Protein AF-A0A396STH3-F1 (afdb_monomer_lite)

Foldseek 3Di:
DDDPLVVLVVLLVVLLVLLVCCVVPPPPCPLVCLLLLQFAADPPDPSSNVNSVSNLVNLLCLQLQLLVVVVVCVVVCVVVVDDPVVVCVVSVVSNVSSVVSSCSSLVSSADPVCNVVSVVSVVVSSVVSCCLNPPDPPVDDPVRSSVVSSVVSNVRNHVVVVD

pLDDT: mean 83.95, std 8.81, range [45.16, 94.88]

Radius of gyration: 16.9 Å; chains: 1; bounding box: 40×29×50 Å

Organism: NCBI:txid1505723

Sequence (163 aa):
MMNKKYIFLLYTAICCILIFLARQSWSELPTEKLWQLSFGWISTPLKFALLCINVMIFDYVSIILPRNEVDSLKNEIEIRKPKILTLFKILFPLRWPYLAGYLIVHTFAITNSNLGLSLTTLALMILIWTCLTTIPFYHWSLIMQSLGIFLSLLILRIIFLCL

Secondary structure (DSSP, 8-state):
---HHHHHHHHHHHHHHHHHHHHHH-TTS-TTHHHHHHTS---SSHHHHHHHHHHHHHHHHHHHHHHHHHHTTHHHHHHH---HHHHHHHHHHHHHHHHHHHHHHHHTT--GGGHHHHHHHHHHHHHHHHHHHHS--TTS-HHHHHHHHHHHHHHHHHHHH--

Structure (mmCIF, N/CA/C/O backbone):
data_AF-A0A396STH3-F1
#
_entry.id   AF-A0A396STH3-F1
#
loop_
_atom_site.group_PDB
_atom_site.id
_atom_site.type_symbol
_atom_site.label_atom_id
_atom_site.label_alt_id
_atom_site.label_comp_id
_atom_site.label_asym_id
_atom_site.label_entity_id
_atom_site.label_seq_id
_atom_site.pdbx_PDB_ins_code
_atom_site.Cartn_x
_atom_site.Cartn_y
_atom_site.Cartn_z
_atom_site.occupancy
_atom_site.B_iso_or_equiv
_atom_site.auth_seq_id
_atom_site.auth_comp_id
_atom_site.auth_asym_id
_atom_site.auth_atom_id
_atom_site.pdbx_PDB_model_num
ATOM 1 N N . MET A 1 1 ? -22.143 12.880 0.379 1.00 45.16 1 MET A N 1
ATOM 2 C CA . MET A 1 1 ? -20.827 12.598 0.995 1.00 45.16 1 MET A CA 1
ATOM 3 C C . MET A 1 1 ? -20.265 11.356 0.317 1.00 45.16 1 MET A C 1
ATOM 5 O O . MET A 1 1 ? -20.879 10.302 0.420 1.00 45.16 1 MET A O 1
ATOM 9 N N . MET A 1 2 ? -19.215 11.487 -0.496 1.00 53.91 2 MET A N 1
ATOM 10 C CA . MET A 1 2 ? -18.709 10.367 -1.301 1.00 53.91 2 MET A CA 1
ATOM 11 C C . MET A 1 2 ? -18.060 9.321 -0.379 1.00 53.91 2 MET A C 1
ATOM 13 O O . MET A 1 2 ? -17.297 9.679 0.517 1.00 53.91 2 MET A O 1
ATOM 17 N N . ASN A 1 3 ? -18.409 8.043 -0.541 1.00 84.19 3 ASN A N 1
ATOM 18 C CA . ASN A 1 3 ? -17.922 6.967 0.325 1.00 84.19 3 ASN A CA 1
ATOM 19 C C . ASN A 1 3 ? -16.389 6.849 0.192 1.00 84.19 3 ASN A C 1
ATOM 21 O O . ASN A 1 3 ? -15.890 6.701 -0.923 1.00 84.19 3 ASN A O 1
ATOM 25 N N . LYS A 1 4 ? -15.637 6.903 1.305 1.00 84.94 4 LYS A N 1
ATOM 26 C CA . LYS A 1 4 ? -14.157 6.818 1.320 1.00 84.94 4 LYS A CA 1
ATOM 27 C C . LYS A 1 4 ? -13.640 5.603 0.542 1.00 84.94 4 LYS A C 1
ATOM 29 O O . LYS A 1 4 ? -12.652 5.707 -0.179 1.00 84.94 4 LYS A O 1
ATOM 34 N N . LYS A 1 5 ? -14.375 4.489 0.605 1.00 88.44 5 LYS A N 1
ATOM 35 C CA . LYS A 1 5 ? -14.081 3.253 -0.134 1.00 88.44 5 LYS A CA 1
ATOM 36 C C . LYS A 1 5 ? -14.169 3.445 -1.649 1.00 88.44 5 LYS A C 1
ATOM 38 O O . LYS A 1 5 ? -13.332 2.929 -2.376 1.00 88.44 5 LYS A O 1
ATOM 43 N N . TYR A 1 6 ? -15.139 4.226 -2.126 1.00 88.31 6 TYR A N 1
ATOM 44 C CA . TYR A 1 6 ? -15.280 4.544 -3.550 1.00 88.31 6 TYR A CA 1
ATOM 45 C C . TYR A 1 6 ? -14.131 5.429 -4.046 1.00 88.31 6 TYR A C 1
ATOM 47 O O . TYR A 1 6 ? -13.565 5.165 -5.101 1.00 88.31 6 TYR A O 1
ATOM 55 N N . ILE A 1 7 ? -13.733 6.434 -3.256 1.00 90.44 7 ILE A N 1
ATOM 56 C CA . ILE A 1 7 ? -12.565 7.277 -3.566 1.00 90.44 7 ILE A CA 1
ATOM 57 C C . ILE A 1 7 ? -11.296 6.424 -3.641 1.00 90.44 7 ILE A C 1
ATOM 59 O O . ILE A 1 7 ? -10.511 6.563 -4.576 1.00 90.44 7 ILE A O 1
ATOM 63 N N . PHE A 1 8 ? -11.108 5.511 -2.686 1.00 93.62 8 PHE A N 1
ATOM 64 C CA . PHE A 1 8 ? -9.962 4.608 -2.689 1.00 93.62 8 PHE A CA 1
ATOM 65 C C . PHE A 1 8 ? -9.969 3.652 -3.891 1.00 93.62 8 PHE A C 1
ATOM 67 O O . PHE A 1 8 ? -8.924 3.431 -4.497 1.00 93.62 8 PHE A O 1
ATOM 74 N N . LEU A 1 9 ? -11.132 3.125 -4.286 1.00 91.62 9 LEU A N 1
ATOM 75 C CA . LEU A 1 9 ? -11.262 2.302 -5.494 1.00 91.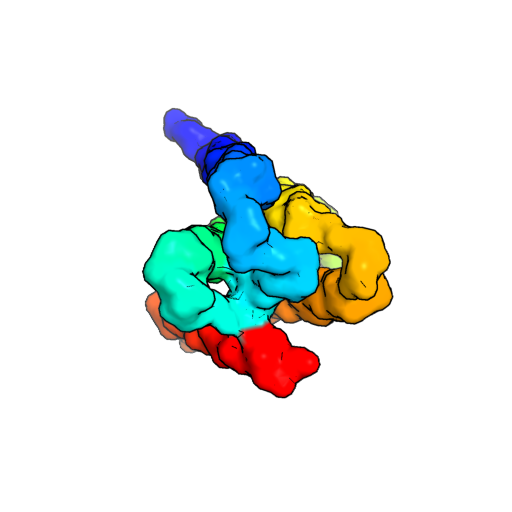62 9 LEU A CA 1
ATOM 76 C C . LEU A 1 9 ? -10.942 3.092 -6.765 1.00 91.62 9 LEU A C 1
ATOM 78 O O . LEU A 1 9 ? -10.249 2.579 -7.640 1.00 91.62 9 LEU A O 1
ATOM 82 N N . LEU A 1 10 ? -11.378 4.351 -6.851 1.00 93.25 10 LEU A N 1
ATOM 83 C CA . LEU A 1 10 ? -11.001 5.233 -7.953 1.00 93.25 10 LEU A CA 1
ATOM 84 C C . LEU A 1 10 ? -9.481 5.446 -7.983 1.00 93.25 10 LEU A C 1
ATOM 86 O O . LEU A 1 10 ? -8.869 5.340 -9.042 1.00 93.25 10 LEU A O 1
ATOM 90 N N . TYR A 1 11 ? -8.855 5.678 -6.825 1.00 93.88 11 TYR A N 1
ATOM 91 C CA . TYR A 1 11 ? -7.402 5.828 -6.743 1.00 93.88 11 TYR A CA 1
ATOM 92 C C . TYR A 1 11 ? -6.655 4.532 -7.102 1.00 93.88 11 TYR A C 1
ATOM 94 O O . TYR A 1 11 ? -5.645 4.580 -7.801 1.00 93.88 11 TYR A O 1
ATOM 102 N N . THR A 1 12 ? -7.196 3.376 -6.708 1.00 94.06 12 THR A N 1
ATOM 103 C CA . THR A 1 12 ? -6.711 2.045 -7.111 1.00 94.06 12 THR A CA 1
ATOM 104 C C . THR A 1 12 ? -6.732 1.916 -8.634 1.00 94.06 12 THR A C 1
ATOM 106 O O . THR A 1 12 ? -5.713 1.589 -9.235 1.00 94.06 12 THR A O 1
ATOM 109 N N . ALA A 1 13 ? -7.860 2.247 -9.273 1.00 93.56 13 ALA A N 1
ATOM 110 C CA . ALA A 1 13 ? -7.995 2.197 -10.726 1.00 93.56 13 ALA A CA 1
ATOM 111 C C . ALA A 1 13 ? -6.998 3.132 -11.430 1.00 93.56 13 ALA A C 1
ATOM 113 O O . ALA A 1 13 ? -6.338 2.715 -12.379 1.00 93.56 13 ALA A O 1
ATOM 114 N N . ILE A 1 14 ? -6.832 4.364 -10.933 1.00 93.38 14 ILE A N 1
ATOM 115 C CA . ILE A 1 14 ? -5.845 5.320 -11.458 1.00 93.38 14 ILE A CA 1
ATOM 116 C C . ILE A 1 14 ? -4.425 4.750 -11.343 1.00 93.38 14 ILE A C 1
ATOM 118 O O . ILE A 1 14 ? -3.683 4.777 -12.322 1.00 93.38 14 ILE A O 1
ATOM 122 N N . CYS A 1 15 ? -4.048 4.183 -10.191 1.00 92.94 15 CYS A N 1
ATOM 123 C CA . CYS A 1 15 ? -2.729 3.570 -10.011 1.00 92.94 15 CYS A CA 1
ATOM 124 C C . CYS A 1 15 ? -2.499 2.402 -10.975 1.00 92.94 15 CYS A C 1
ATOM 126 O O . CYS A 1 15 ? -1.447 2.338 -11.610 1.00 92.94 15 CYS A O 1
ATOM 128 N N . CYS A 1 16 ? -3.485 1.518 -11.145 1.00 91.19 16 CYS A N 1
ATOM 129 C CA . CYS A 1 16 ? -3.404 0.418 -12.105 1.00 91.19 16 CYS A CA 1
ATOM 130 C C . CYS A 1 16 ? -3.231 0.918 -13.542 1.00 91.19 16 CYS A C 1
ATOM 132 O O . CYS A 1 16 ? -2.393 0.388 -14.266 1.00 91.19 16 CYS A O 1
ATOM 134 N N . ILE A 1 17 ? -3.975 1.953 -13.947 1.00 91.31 17 ILE A N 1
ATOM 135 C CA . ILE A 1 17 ? -3.850 2.560 -15.279 1.00 91.31 17 ILE A CA 1
ATOM 136 C C . ILE A 1 17 ? -2.449 3.146 -15.468 1.00 91.31 17 ILE A C 1
ATOM 138 O O . ILE A 1 17 ? -1.831 2.898 -16.498 1.00 91.31 17 ILE A O 1
ATOM 142 N N . LEU A 1 18 ? -1.914 3.872 -14.482 1.00 89.75 18 LEU A N 1
ATOM 143 C CA . LEU A 1 18 ? -0.566 4.441 -14.560 1.00 89.75 18 LEU A CA 1
ATOM 144 C C . LEU A 1 18 ? 0.509 3.356 -14.703 1.00 89.75 18 LEU A C 1
ATOM 146 O O . LEU A 1 18 ? 1.375 3.472 -15.568 1.00 89.75 18 LEU A O 1
ATOM 150 N N . ILE A 1 19 ? 0.435 2.285 -13.904 1.00 87.62 19 ILE A N 1
ATOM 151 C CA . ILE A 1 19 ? 1.372 1.152 -13.986 1.00 87.62 19 ILE A CA 1
ATOM 152 C C . ILE A 1 19 ? 1.235 0.434 -15.334 1.00 87.62 19 ILE A C 1
ATOM 154 O O . ILE A 1 19 ? 2.238 0.114 -15.973 1.00 87.62 19 ILE A O 1
ATOM 158 N N . PHE A 1 20 ? 0.006 0.209 -15.799 1.00 86.75 20 PHE A N 1
ATOM 159 C CA . PHE A 1 20 ? -0.252 -0.436 -17.082 1.00 86.75 20 PHE A CA 1
ATOM 160 C C . PHE A 1 20 ? 0.285 0.391 -18.256 1.00 86.75 20 PHE A C 1
ATOM 162 O O . PHE A 1 20 ? 0.997 -0.140 -19.107 1.00 86.75 20 PHE A O 1
ATOM 169 N N . LEU A 1 21 ? 0.006 1.697 -18.282 1.00 86.19 21 LEU A N 1
ATOM 170 C CA . LEU A 1 21 ? 0.518 2.605 -19.308 1.00 86.19 21 LEU A CA 1
ATOM 171 C C . LEU A 1 21 ? 2.044 2.674 -19.279 1.00 86.19 21 LEU A C 1
ATOM 173 O O . LEU A 1 21 ? 2.663 2.615 -20.339 1.00 86.19 21 LEU A O 1
ATOM 177 N N . ALA A 1 22 ? 2.656 2.734 -18.095 1.00 83.62 22 ALA A N 1
ATOM 178 C CA . ALA A 1 22 ? 4.107 2.688 -17.942 1.00 83.62 22 ALA A CA 1
ATOM 179 C C . ALA A 1 22 ? 4.704 1.406 -18.537 1.00 83.62 22 ALA A C 1
ATOM 181 O O . ALA A 1 22 ? 5.680 1.470 -19.281 1.00 83.62 22 ALA A O 1
ATOM 182 N N . ARG A 1 23 ? 4.075 0.252 -18.282 1.00 79.81 23 ARG A N 1
ATOM 183 C CA . ARG A 1 23 ? 4.500 -1.047 -18.819 1.00 79.81 23 ARG A CA 1
ATOM 184 C C . ARG A 1 23 ? 4.417 -1.123 -20.346 1.00 79.81 23 ARG A C 1
ATOM 186 O O . ARG A 1 23 ? 5.259 -1.771 -20.952 1.00 79.81 23 ARG A O 1
ATOM 193 N N . GLN A 1 24 ? 3.420 -0.484 -20.957 1.00 82.38 24 GLN A N 1
ATOM 194 C CA . GLN A 1 24 ? 3.263 -0.465 -22.418 1.00 82.38 24 GLN A CA 1
ATOM 195 C C . GLN A 1 24 ? 4.158 0.579 -23.100 1.00 82.38 24 GLN A C 1
ATOM 197 O O . GLN A 1 24 ? 4.656 0.351 -24.196 1.00 82.38 24 GLN A O 1
ATOM 202 N N . SER A 1 25 ? 4.353 1.735 -22.463 1.00 79.25 25 SER A N 1
ATOM 203 C CA . SER A 1 25 ? 4.926 2.919 -23.118 1.00 79.25 25 SER A CA 1
ATOM 204 C C . SER A 1 25 ? 6.428 3.074 -22.887 1.00 79.25 25 SER A C 1
ATOM 206 O O . SER A 1 25 ? 7.091 3.794 -23.631 1.00 79.25 25 SER A O 1
ATOM 208 N N . TRP A 1 26 ? 6.981 2.468 -21.833 1.00 78.44 26 TRP A N 1
ATOM 209 C CA . TRP A 1 26 ? 8.383 2.645 -21.455 1.00 78.44 26 TRP A CA 1
ATOM 210 C C . TRP A 1 26 ? 9.192 1.394 -21.784 1.00 78.44 26 TRP A C 1
ATOM 212 O O . TRP A 1 26 ? 9.391 0.529 -20.937 1.00 78.44 26 TRP A O 1
ATOM 222 N N . SER A 1 27 ? 9.721 1.345 -23.009 1.00 66.38 27 SER A N 1
ATOM 223 C CA . SER A 1 27 ? 10.654 0.302 -23.470 1.00 66.38 27 SER A CA 1
ATOM 224 C C . SER A 1 27 ? 11.886 0.141 -22.568 1.00 66.38 27 SER A C 1
ATOM 226 O O . SER A 1 27 ? 12.463 -0.936 -22.484 1.00 66.38 27 SER A O 1
ATOM 228 N N . GLU A 1 28 ? 12.270 1.209 -21.866 1.00 66.00 28 GLU A N 1
ATOM 229 C CA . GLU A 1 28 ? 13.398 1.256 -20.931 1.00 66.00 28 GLU A CA 1
ATOM 230 C C . GLU A 1 28 ? 13.111 0.640 -19.561 1.00 66.00 28 GLU A C 1
ATOM 232 O O . GLU A 1 28 ? 14.043 0.539 -18.768 1.00 66.00 28 GLU A O 1
ATOM 237 N N . LEU A 1 29 ? 11.855 0.314 -19.230 1.00 66.81 29 LEU A N 1
ATOM 238 C CA . LEU A 1 29 ? 11.504 -0.326 -17.965 1.00 66.81 29 LEU A CA 1
ATOM 239 C C . LEU A 1 29 ? 11.660 -1.839 -18.161 1.00 66.81 29 LEU A C 1
ATOM 241 O O . LEU A 1 29 ? 10.725 -2.488 -18.639 1.00 66.81 29 LEU A O 1
ATOM 245 N N . PRO A 1 30 ? 12.825 -2.430 -17.832 1.00 67.19 30 PRO A N 1
ATOM 246 C CA . PRO A 1 30 ? 13.020 -3.853 -18.011 1.00 67.19 30 PRO A CA 1
ATOM 247 C C . PRO A 1 30 ? 11.998 -4.564 -17.136 1.00 67.19 30 PRO A C 1
ATOM 249 O O . PRO A 1 30 ? 11.667 -4.107 -16.037 1.00 67.19 30 PRO A O 1
ATOM 252 N N . THR A 1 31 ? 11.528 -5.713 -17.601 1.00 67.69 31 THR A N 1
ATOM 253 C CA . THR A 1 31 ? 10.562 -6.546 -16.878 1.00 67.69 31 THR A CA 1
ATOM 254 C C . THR A 1 31 ? 11.028 -6.877 -15.450 1.00 67.69 31 THR A C 1
ATOM 256 O O . THR A 1 31 ? 10.214 -7.103 -14.558 1.00 67.69 31 THR A O 1
ATOM 259 N N . GLU A 1 32 ? 12.340 -6.824 -15.224 1.00 65.69 32 GLU A N 1
ATOM 260 C CA . GLU A 1 32 ? 13.022 -7.007 -13.945 1.00 65.69 32 GLU A CA 1
ATOM 261 C C . GLU A 1 32 ? 12.884 -5.807 -12.986 1.00 65.69 32 GLU A C 1
ATOM 263 O O . GLU A 1 32 ? 12.772 -6.010 -11.780 1.00 65.69 32 GLU A O 1
ATOM 268 N N . LYS A 1 33 ? 12.800 -4.562 -13.487 1.00 72.00 33 LYS A N 1
ATOM 269 C CA . LYS A 1 33 ? 12.621 -3.354 -12.650 1.00 72.00 33 LYS A CA 1
ATOM 270 C C . LYS A 1 33 ? 11.158 -3.052 -12.315 1.00 72.00 33 LYS A C 1
ATOM 272 O O . LYS A 1 33 ? 10.896 -2.213 -11.459 1.00 72.00 33 LYS A O 1
ATOM 277 N N . LEU A 1 34 ? 10.195 -3.739 -12.939 1.00 76.94 34 LEU A N 1
ATOM 278 C CA . LEU A 1 34 ? 8.779 -3.651 -12.546 1.00 76.94 34 LEU A CA 1
ATOM 279 C C . LEU A 1 34 ? 8.570 -4.083 -11.089 1.00 76.94 34 LEU A C 1
ATOM 281 O O . LEU A 1 34 ? 7.804 -3.450 -10.367 1.00 76.94 34 LEU A O 1
ATOM 285 N N . TRP A 1 35 ? 9.312 -5.096 -10.635 1.00 77.75 35 TRP A N 1
ATOM 286 C CA . TRP A 1 35 ? 9.304 -5.509 -9.233 1.00 77.75 35 TRP A CA 1
ATOM 287 C C . TRP A 1 35 ? 9.770 -4.371 -8.310 1.00 77.75 35 TRP A C 1
ATOM 289 O O . TRP A 1 35 ? 9.095 -4.045 -7.335 1.00 77.75 35 TRP A O 1
ATOM 299 N N . GLN A 1 36 ? 10.861 -3.686 -8.670 1.00 78.81 36 GLN A N 1
ATOM 300 C CA . GLN A 1 36 ? 11.372 -2.539 -7.912 1.00 78.81 36 GLN A CA 1
ATOM 301 C C . GLN A 1 36 ? 10.398 -1.356 -7.908 1.00 78.81 36 GLN A C 1
ATOM 303 O O . GLN A 1 36 ? 10.381 -0.590 -6.955 1.00 78.81 36 GLN A O 1
ATOM 308 N N . LEU A 1 37 ? 9.562 -1.205 -8.934 1.00 81.25 37 LEU A N 1
ATOM 309 C CA . LEU A 1 37 ? 8.563 -0.141 -8.992 1.00 81.25 37 LEU A CA 1
ATOM 310 C C . LEU A 1 37 ? 7.435 -0.357 -7.971 1.00 81.25 37 LEU A C 1
ATOM 312 O O . LEU A 1 37 ? 6.984 0.588 -7.316 1.00 81.25 37 LEU A O 1
ATOM 316 N N . SER A 1 38 ? 7.001 -1.607 -7.812 1.00 79.75 38 SER A N 1
ATOM 317 C CA . SER A 1 38 ? 5.953 -1.947 -6.851 1.00 79.75 38 SER A CA 1
ATOM 318 C C . SER A 1 38 ? 6.461 -2.099 -5.432 1.00 79.75 38 SER A C 1
ATOM 320 O O . SER A 1 38 ? 5.817 -1.597 -4.513 1.00 79.75 38 SER A O 1
ATOM 322 N N . PHE A 1 39 ? 7.622 -2.722 -5.245 1.00 79.69 39 PHE A N 1
ATOM 323 C CA . PHE A 1 39 ? 8.092 -3.120 -3.920 1.00 79.69 39 PHE A CA 1
ATOM 324 C C . PHE A 1 39 ? 9.336 -2.363 -3.444 1.00 79.69 39 PHE A C 1
ATOM 326 O O . PHE A 1 39 ? 9.503 -2.179 -2.241 1.00 79.69 39 PHE A O 1
ATOM 333 N N . GLY A 1 40 ? 10.185 -1.901 -4.361 1.00 77.88 40 GLY A N 1
ATOM 334 C CA . GLY A 1 40 ? 11.443 -1.212 -4.063 1.00 77.88 40 GLY A CA 1
ATOM 335 C C . GLY A 1 40 ? 11.384 0.303 -4.270 1.00 77.88 40 GLY A C 1
ATOM 336 O O . GLY A 1 40 ? 10.313 0.896 -4.435 1.00 77.88 40 GLY A O 1
ATOM 337 N N . TRP A 1 41 ? 12.562 0.934 -4.248 1.00 81.88 41 TRP A N 1
ATOM 338 C CA . TRP A 1 41 ? 12.752 2.337 -4.615 1.00 81.88 41 TRP A CA 1
ATOM 339 C C . TRP A 1 41 ? 13.555 2.463 -5.907 1.00 81.88 41 TRP A C 1
ATOM 341 O O . TRP A 1 41 ? 14.659 1.947 -5.996 1.00 81.88 41 TRP A O 1
ATOM 351 N N . ILE A 1 42 ? 13.051 3.201 -6.896 1.00 82.69 42 ILE A N 1
ATOM 352 C CA . ILE A 1 42 ? 13.799 3.490 -8.128 1.00 82.69 42 ILE A CA 1
ATOM 353 C C . ILE A 1 42 ? 14.164 4.972 -8.137 1.00 82.69 42 ILE A C 1
ATOM 355 O O . ILE A 1 42 ? 13.282 5.826 -8.149 1.00 82.69 42 ILE A O 1
ATOM 359 N N . SER A 1 43 ? 15.459 5.289 -8.145 1.00 76.25 43 SER A N 1
ATOM 360 C CA . SER A 1 43 ? 15.940 6.677 -8.137 1.00 76.25 43 SER A CA 1
ATOM 361 C C . SER A 1 43 ? 16.040 7.298 -9.533 1.00 76.25 43 SER A C 1
ATOM 363 O O . SER A 1 43 ? 15.900 8.513 -9.668 1.00 76.25 43 SER A O 1
ATOM 365 N N . THR A 1 44 ? 16.257 6.498 -10.582 1.00 76.31 44 THR A N 1
ATOM 366 C CA . THR A 1 44 ? 16.431 6.989 -11.956 1.00 76.31 44 THR A CA 1
ATOM 367 C C . THR A 1 44 ? 15.868 6.026 -13.008 1.00 76.31 44 THR A C 1
ATOM 369 O O . THR A 1 44 ? 15.892 4.807 -12.814 1.00 76.31 44 THR A O 1
ATOM 372 N N . PRO A 1 45 ? 15.409 6.546 -14.164 1.00 81.12 45 PRO A N 1
ATOM 373 C CA . PRO A 1 45 ? 15.083 7.949 -14.474 1.00 81.12 45 PRO A CA 1
ATOM 374 C C . PRO A 1 45 ? 13.931 8.526 -13.624 1.00 81.12 45 PRO A C 1
ATOM 376 O O . PRO A 1 45 ? 13.115 7.781 -13.085 1.00 81.12 45 PRO A O 1
ATOM 379 N N . LEU A 1 46 ? 13.827 9.865 -13.547 1.00 84.94 46 LEU A N 1
ATOM 380 C CA . LEU A 1 46 ? 12.848 10.592 -12.709 1.00 84.94 46 LEU A CA 1
ATOM 381 C C . LEU A 1 46 ? 11.399 10.107 -12.899 1.00 84.94 46 LEU A C 1
ATOM 383 O O . LEU A 1 46 ? 10.650 10.007 -11.934 1.00 84.94 46 LEU A O 1
ATOM 387 N N . LYS A 1 47 ? 11.007 9.746 -14.127 1.00 86.00 47 LYS A N 1
ATOM 388 C CA . LYS A 1 47 ? 9.674 9.193 -14.429 1.00 86.00 47 LYS A CA 1
ATOM 389 C C . LYS A 1 47 ? 9.360 7.904 -13.649 1.00 86.00 47 LYS A C 1
ATOM 391 O O . LYS A 1 47 ? 8.231 7.733 -13.196 1.00 86.00 47 LYS A O 1
ATOM 396 N N . PHE A 1 48 ? 10.347 7.027 -13.440 1.00 85.12 48 PHE A N 1
ATOM 397 C CA . PHE A 1 48 ? 10.178 5.805 -12.644 1.00 85.12 48 PHE A CA 1
ATOM 398 C C . PHE A 1 48 ? 10.129 6.129 -11.152 1.00 85.12 48 P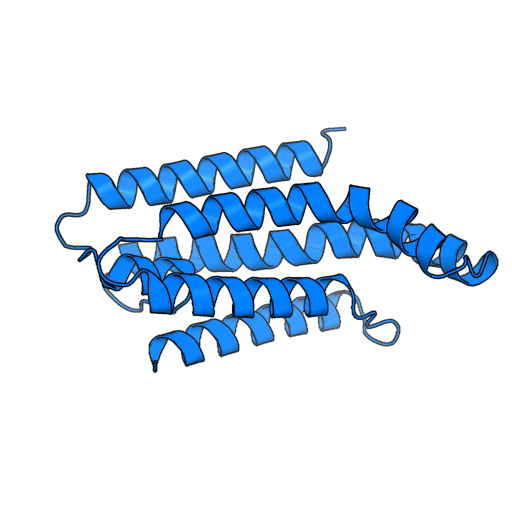HE A C 1
ATOM 400 O O . PHE A 1 48 ? 9.320 5.546 -10.437 1.00 85.12 48 PHE A O 1
ATOM 407 N N . ALA A 1 49 ? 10.922 7.108 -10.703 1.00 85.69 49 ALA A N 1
ATOM 408 C CA . ALA A 1 49 ? 10.874 7.600 -9.329 1.00 85.69 49 ALA A CA 1
ATOM 409 C C . ALA A 1 49 ? 9.497 8.187 -8.986 1.00 85.69 49 ALA A C 1
ATOM 411 O O . ALA A 1 49 ? 8.937 7.864 -7.944 1.00 85.69 49 ALA A O 1
ATOM 412 N N . LEU A 1 50 ? 8.900 8.978 -9.884 1.00 88.75 50 LEU A N 1
ATOM 413 C CA . LEU A 1 50 ? 7.551 9.526 -9.701 1.00 88.75 50 LEU A CA 1
ATOM 414 C C . LEU A 1 50 ? 6.487 8.431 -9.603 1.00 88.75 50 LEU A C 1
ATOM 416 O O . LEU A 1 50 ? 5.606 8.500 -8.748 1.00 88.75 50 LEU A O 1
ATOM 420 N N . LEU A 1 51 ? 6.577 7.403 -10.450 1.00 89.31 51 LEU A N 1
ATOM 421 C CA . LEU A 1 51 ? 5.639 6.289 -10.394 1.00 89.31 51 LEU A CA 1
ATOM 422 C C . LEU A 1 51 ? 5.836 5.458 -9.114 1.00 89.31 51 LEU A C 1
ATOM 424 O O . LEU A 1 51 ? 4.853 5.123 -8.462 1.00 89.31 51 LEU A O 1
ATOM 428 N N . CYS A 1 52 ? 7.080 5.221 -8.695 1.00 89.69 52 CYS A N 1
ATOM 429 C CA . CYS A 1 52 ? 7.412 4.590 -7.416 1.00 89.69 52 CYS A CA 1
ATOM 430 C C . CYS A 1 52 ? 6.866 5.388 -6.216 1.00 89.69 52 CYS A C 1
ATOM 432 O O . CYS A 1 52 ? 6.268 4.809 -5.310 1.00 89.69 52 CYS A O 1
ATOM 434 N N . ILE A 1 53 ? 7.003 6.719 -6.227 1.00 90.56 53 ILE A N 1
ATOM 435 C CA . ILE A 1 53 ? 6.415 7.614 -5.218 1.00 90.56 53 ILE A CA 1
ATOM 436 C C . ILE A 1 53 ? 4.892 7.467 -5.199 1.00 90.56 53 ILE A C 1
ATOM 438 O O . ILE A 1 53 ? 4.308 7.367 -4.123 1.00 90.56 53 ILE A O 1
ATOM 442 N N . ASN A 1 54 ? 4.238 7.402 -6.362 1.00 92.81 54 ASN A N 1
ATOM 443 C CA . ASN A 1 54 ? 2.794 7.186 -6.421 1.00 92.81 54 ASN A CA 1
ATOM 444 C C . ASN A 1 54 ? 2.384 5.841 -5.796 1.00 92.81 54 ASN A C 1
ATOM 446 O O . ASN A 1 54 ? 1.432 5.815 -5.020 1.00 92.81 54 ASN A O 1
ATOM 450 N N . VAL A 1 55 ? 3.107 4.745 -6.065 1.00 92.25 55 VAL A N 1
ATOM 451 C CA . VAL A 1 55 ? 2.820 3.450 -5.415 1.00 92.25 55 VAL A CA 1
ATOM 452 C C . VAL A 1 55 ? 3.086 3.522 -3.905 1.00 92.25 55 VAL A C 1
ATOM 454 O O . VAL A 1 55 ? 2.290 3.018 -3.120 1.00 92.25 55 VAL A O 1
ATOM 457 N N . MET A 1 56 ? 4.133 4.222 -3.462 1.00 92.69 56 MET A N 1
ATOM 458 C CA . MET A 1 56 ? 4.396 4.428 -2.033 1.00 92.69 56 MET A CA 1
ATOM 459 C C . MET A 1 56 ? 3.270 5.209 -1.335 1.00 92.69 56 MET A C 1
ATOM 461 O O . MET A 1 56 ? 2.839 4.836 -0.243 1.00 92.69 56 MET A O 1
ATOM 465 N N . ILE A 1 57 ? 2.778 6.286 -1.954 1.00 93.44 57 ILE A N 1
ATOM 466 C CA . ILE A 1 57 ? 1.641 7.062 -1.439 1.00 93.44 57 ILE A CA 1
ATOM 467 C C . ILE A 1 57 ? 0.387 6.186 -1.404 1.00 93.44 57 ILE A C 1
ATOM 469 O O . ILE A 1 57 ? -0.353 6.210 -0.420 1.00 93.44 57 ILE A O 1
ATOM 473 N N . PHE A 1 58 ? 0.165 5.380 -2.440 1.00 94.88 58 PHE A N 1
ATOM 474 C CA . PHE A 1 58 ? -0.938 4.433 -2.488 1.00 94.88 58 PHE A CA 1
ATOM 475 C C . PHE A 1 58 ? -0.885 3.424 -1.330 1.00 94.88 58 PHE A C 1
ATOM 477 O O . PHE A 1 58 ? -1.884 3.2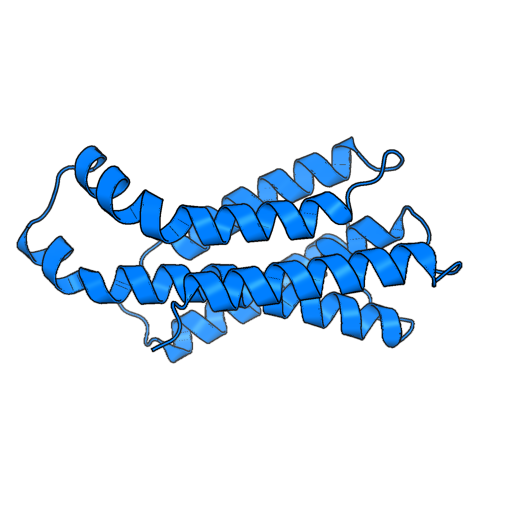60 -0.623 1.00 94.88 58 PHE A O 1
ATOM 484 N N . ASP A 1 59 ? 0.279 2.826 -1.062 1.0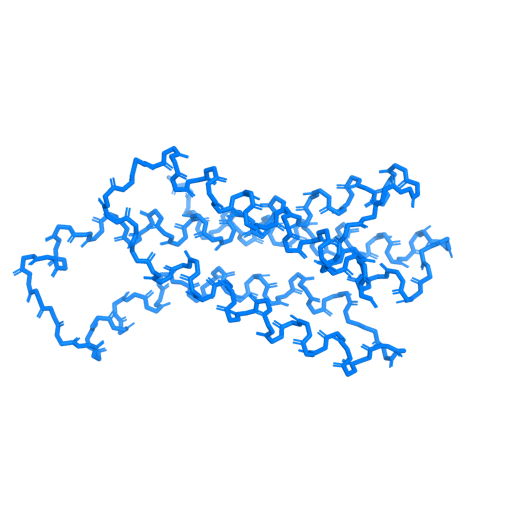0 93.75 59 ASP A N 1
ATOM 485 C CA . ASP A 1 59 ? 0.489 1.907 0.065 1.00 93.75 59 ASP A CA 1
ATOM 486 C C . ASP A 1 59 ? 0.152 2.578 1.395 1.00 93.75 59 ASP A C 1
ATOM 488 O O . ASP A 1 59 ? -0.610 2.045 2.204 1.00 93.75 59 ASP A O 1
ATOM 492 N N . TYR A 1 60 ? 0.663 3.791 1.591 1.00 94.06 60 TYR A N 1
ATOM 493 C CA . TYR A 1 60 ? 0.410 4.601 2.774 1.00 94.06 60 TYR A CA 1
ATOM 494 C C . TYR A 1 60 ? -1.089 4.883 2.977 1.00 94.06 60 TYR A C 1
ATOM 496 O O . TYR A 1 60 ? -1.632 4.647 4.062 1.00 94.06 60 TYR A O 1
ATOM 504 N N . VAL A 1 61 ? -1.791 5.314 1.925 1.00 94.12 61 VAL A N 1
ATOM 505 C CA . VAL A 1 61 ? -3.239 5.575 1.964 1.00 94.12 61 VAL A CA 1
ATOM 506 C C . VAL A 1 61 ? -4.023 4.292 2.256 1.00 94.12 61 VAL A C 1
ATOM 508 O O . VAL A 1 61 ? -4.960 4.318 3.059 1.00 94.12 61 VAL A O 1
ATOM 511 N N . SER A 1 62 ? -3.619 3.162 1.666 1.00 94.81 62 SER A N 1
ATOM 512 C CA . SER A 1 62 ? -4.256 1.856 1.880 1.00 94.81 62 SER A CA 1
ATOM 513 C C . SER A 1 62 ? -4.175 1.373 3.333 1.00 94.81 62 SER A C 1
ATOM 515 O O . SER A 1 62 ? -4.995 0.558 3.747 1.00 94.81 62 SER A O 1
ATOM 517 N N . ILE A 1 63 ? -3.214 1.882 4.112 1.00 93.19 63 ILE A N 1
ATOM 518 C CA . ILE A 1 63 ? -3.037 1.561 5.532 1.00 93.19 63 ILE A CA 1
ATOM 519 C C . ILE A 1 63 ? -3.788 2.561 6.415 1.00 93.19 63 ILE A C 1
ATOM 521 O O . ILE A 1 63 ? -4.481 2.168 7.354 1.00 93.19 63 ILE A O 1
ATOM 525 N N . ILE A 1 64 ? -3.678 3.861 6.133 1.00 90.88 64 ILE A N 1
ATOM 526 C CA . ILE A 1 64 ? -4.257 4.895 7.002 1.00 90.88 64 ILE A CA 1
ATOM 527 C C . ILE A 1 64 ? -5.778 4.938 6.938 1.00 90.88 64 ILE A C 1
ATOM 529 O O . ILE A 1 64 ? -6.422 5.119 7.971 1.00 90.88 64 ILE A O 1
ATOM 533 N N . LEU A 1 65 ? -6.378 4.768 5.759 1.00 91.31 65 LEU A N 1
ATOM 534 C CA . LEU A 1 65 ? -7.834 4.810 5.634 1.00 91.31 65 LEU A CA 1
ATOM 535 C C . LEU A 1 65 ? -8.545 3.755 6.499 1.00 91.31 65 LEU A C 1
ATOM 537 O O . LEU A 1 65 ? -9.406 4.155 7.290 1.00 91.31 65 LEU A O 1
ATOM 541 N N . PRO A 1 66 ? -8.187 2.456 6.446 1.00 89.81 66 PRO A N 1
ATOM 542 C CA . PRO A 1 66 ? -8.802 1.476 7.331 1.00 89.81 66 PRO A CA 1
ATOM 543 C C . PRO A 1 66 ? -8.479 1.729 8.804 1.00 89.81 66 PRO A C 1
ATOM 545 O O . PRO A 1 66 ? -9.345 1.493 9.639 1.00 89.81 66 PRO A O 1
ATOM 548 N N . ARG A 1 67 ? -7.291 2.245 9.155 1.00 87.88 67 ARG A N 1
ATOM 549 C CA . ARG A 1 67 ? -6.998 2.633 10.548 1.00 87.88 67 ARG A CA 1
ATOM 550 C C . ARG A 1 67 ? -7.949 3.716 11.044 1.00 87.88 67 ARG A C 1
ATOM 552 O O . ARG A 1 67 ? -8.562 3.534 12.086 1.00 87.88 67 ARG A O 1
ATOM 559 N N . ASN A 1 68 ? -8.145 4.777 10.266 1.00 86.31 68 ASN A N 1
ATOM 560 C CA . ASN A 1 68 ? -9.055 5.866 10.617 1.00 86.31 68 ASN A CA 1
ATOM 561 C C . ASN A 1 68 ? -10.512 5.388 10.755 1.00 86.31 68 ASN A C 1
ATOM 563 O O . ASN A 1 68 ? -11.252 5.897 11.594 1.00 86.31 68 ASN A O 1
ATOM 567 N N . GLU A 1 69 ? -10.943 4.419 9.937 1.00 87.00 69 GLU A N 1
ATOM 568 C CA . GLU A 1 69 ? -12.259 3.783 10.099 1.00 87.00 69 GLU A CA 1
ATOM 569 C C . GLU A 1 69 ? -12.342 2.974 11.401 1.00 87.00 69 GLU A C 1
ATOM 571 O O . GLU A 1 69 ? -13.342 3.060 12.109 1.00 87.00 69 GLU A O 1
ATOM 576 N N . VAL A 1 70 ? -11.293 2.236 11.768 1.00 83.88 70 VAL A N 1
ATOM 577 C CA . VAL A 1 70 ? -11.259 1.462 13.019 1.00 83.88 70 VAL A CA 1
ATOM 578 C C . VAL A 1 70 ? -11.159 2.356 14.257 1.00 83.88 70 VAL A C 1
ATOM 580 O O . VAL A 1 70 ? -11.841 2.093 15.245 1.00 83.88 70 VAL A O 1
ATOM 583 N N . ASP A 1 71 ? -10.375 3.432 14.207 1.00 79.62 71 ASP A N 1
ATOM 584 C CA . ASP A 1 71 ? -10.239 4.386 15.311 1.00 79.62 71 ASP A CA 1
ATOM 585 C C . ASP A 1 71 ? -11.576 5.062 15.644 1.00 79.62 71 ASP A C 1
ATOM 587 O O . ASP A 1 71 ? -11.850 5.340 16.811 1.00 79.62 71 ASP A O 1
ATOM 591 N N . SER A 1 72 ? -12.463 5.235 14.656 1.00 80.38 72 SER A N 1
ATOM 592 C CA . SER A 1 72 ? -13.824 5.735 14.896 1.00 80.38 72 SER A CA 1
ATOM 593 C C . SER A 1 72 ? -14.685 4.795 15.753 1.00 80.38 72 SER A C 1
ATOM 595 O O . SER A 1 72 ? -15.604 5.249 16.430 1.00 80.38 72 SER A O 1
ATOM 597 N N . LEU A 1 73 ? -14.349 3.501 15.786 1.00 80.44 73 LEU A N 1
ATOM 598 C CA . LEU A 1 73 ? -15.016 2.472 16.589 1.00 80.44 73 LEU A CA 1
ATOM 599 C C . LEU A 1 73 ? -14.287 2.179 17.908 1.00 80.44 73 LEU A C 1
ATOM 601 O O . LEU A 1 73 ? -14.733 1.325 18.676 1.00 80.44 73 LEU A O 1
ATOM 605 N N . LYS A 1 74 ? -13.171 2.866 18.195 1.00 77.69 74 LYS A N 1
ATOM 606 C CA . LYS A 1 74 ? -12.315 2.590 19.360 1.00 77.69 74 LYS A CA 1
ATOM 607 C C . LYS A 1 74 ? -13.105 2.608 20.669 1.00 77.69 74 LYS A C 1
ATOM 609 O O . LYS A 1 74 ? -13.020 1.651 21.434 1.00 77.69 74 LYS A O 1
ATOM 614 N N . ASN A 1 75 ? -13.919 3.643 20.878 1.00 76.38 75 ASN A N 1
ATOM 615 C CA . ASN A 1 75 ? -14.726 3.790 22.091 1.00 76.38 75 ASN A CA 1
ATOM 616 C C . ASN A 1 75 ? -15.728 2.635 22.250 1.00 76.38 75 ASN A C 1
ATOM 618 O O . ASN A 1 75 ? -15.902 2.106 23.344 1.00 76.38 75 ASN A O 1
ATOM 622 N N . GLU A 1 76 ? -16.363 2.193 21.162 1.00 77.06 76 GLU A N 1
ATOM 623 C CA . GLU A 1 76 ? -17.324 1.086 21.211 1.00 77.06 76 GLU A CA 1
ATOM 624 C C . GLU A 1 76 ? -16.650 -0.255 21.517 1.00 77.06 76 GLU A C 1
ATOM 626 O O . GLU A 1 76 ? -17.181 -1.055 22.292 1.00 77.06 76 GLU A O 1
ATOM 631 N N . ILE A 1 77 ? -15.472 -0.497 20.935 1.00 79.69 77 ILE A N 1
ATOM 632 C CA . ILE A 1 77 ? -14.675 -1.706 21.174 1.00 79.69 77 ILE A CA 1
ATOM 633 C C . ILE A 1 77 ? -14.184 -1.741 22.626 1.00 79.69 77 ILE A C 1
ATOM 635 O O . ILE A 1 77 ? -14.257 -2.790 23.269 1.00 79.69 77 ILE A O 1
ATOM 639 N N . GLU A 1 78 ? -13.728 -0.604 23.155 1.00 79.62 78 GLU A N 1
ATOM 640 C CA . GLU A 1 78 ? -13.216 -0.474 24.522 1.00 79.62 78 GLU A CA 1
ATOM 641 C C . GLU A 1 78 ? -14.310 -0.697 25.577 1.00 79.62 78 GLU A C 1
ATOM 643 O O . GLU A 1 78 ? -14.086 -1.404 26.563 1.00 79.62 78 GLU A O 1
ATOM 648 N N . ILE A 1 79 ? -15.519 -0.179 25.331 1.00 79.44 79 ILE A N 1
ATOM 649 C CA . ILE A 1 79 ? -16.670 -0.341 26.230 1.00 79.44 79 ILE A CA 1
ATOM 650 C C . ILE A 1 79 ? -17.222 -1.771 26.173 1.00 79.44 79 ILE A C 1
ATOM 652 O O . ILE A 1 79 ? -17.462 -2.386 27.211 1.00 79.44 79 ILE A O 1
ATOM 656 N N . ARG A 1 80 ? -17.444 -2.320 24.969 1.00 79.62 80 ARG A N 1
ATOM 657 C CA . ARG A 1 80 ? -18.139 -3.612 24.806 1.00 79.62 80 ARG A CA 1
ATOM 658 C C . ARG A 1 80 ? -17.233 -4.833 24.955 1.00 79.62 80 ARG A C 1
ATOM 660 O O . ARG A 1 80 ? -17.761 -5.930 25.123 1.00 79.62 80 ARG A O 1
ATOM 667 N N . LYS A 1 81 ? -15.907 -4.669 24.854 1.00 81.81 81 LYS A N 1
ATOM 668 C CA . LYS A 1 81 ? -14.893 -5.743 24.937 1.00 81.81 81 LYS A CA 1
ATOM 669 C C . LYS A 1 81 ? -15.308 -7.024 24.186 1.00 81.81 81 LYS A C 1
ATOM 671 O O . LYS A 1 81 ? -15.382 -8.102 24.783 1.00 81.81 81 LYS A O 1
ATOM 676 N N . PRO A 1 82 ? -15.641 -6.931 22.883 1.00 80.31 82 PRO A N 1
ATOM 677 C CA . PRO A 1 82 ? -16.136 -8.073 22.123 1.00 80.31 82 PRO A CA 1
ATOM 678 C C . PRO A 1 82 ? -15.099 -9.207 22.062 1.00 80.31 82 PRO A C 1
ATOM 680 O O . PRO A 1 82 ? -13.895 -8.964 21.989 1.00 80.31 82 PRO A O 1
ATOM 683 N N . LYS A 1 83 ? -15.566 -10.465 22.025 1.00 85.25 83 LYS A N 1
ATOM 684 C CA . LYS A 1 83 ? -14.707 -11.640 21.777 1.00 85.25 83 LYS A CA 1
ATOM 685 C C . LYS A 1 83 ? -13.931 -11.465 20.464 1.00 85.25 83 LYS A C 1
ATOM 687 O O . LYS A 1 83 ? -14.468 -10.905 19.510 1.00 85.25 83 LYS A O 1
ATOM 692 N N . ILE A 1 84 ? -12.723 -12.031 20.377 1.00 81.75 84 ILE A N 1
ATOM 693 C CA . ILE A 1 84 ? -11.813 -11.908 19.215 1.00 81.75 84 ILE A CA 1
ATOM 694 C C . ILE A 1 84 ? -12.515 -12.215 17.882 1.00 81.75 84 ILE A C 1
ATOM 696 O O . ILE A 1 84 ? -12.368 -11.470 16.919 1.00 81.75 84 ILE A O 1
ATOM 700 N N . LEU A 1 85 ? -13.330 -13.273 17.829 1.00 82.88 85 LEU A N 1
ATOM 701 C CA . LEU A 1 85 ? -14.057 -13.652 16.613 1.00 82.88 85 LEU A CA 1
ATOM 702 C C . LEU A 1 85 ? -15.095 -12.596 16.191 1.00 82.88 85 LEU A C 1
ATOM 704 O O . LEU A 1 85 ? -15.262 -12.317 15.005 1.00 82.88 85 LEU A O 1
ATOM 708 N N . THR A 1 86 ? -15.778 -11.981 17.157 1.00 81.88 86 THR A N 1
ATOM 709 C CA . THR A 1 86 ? -16.733 -10.891 16.914 1.00 81.88 86 THR A CA 1
ATOM 710 C C . THR A 1 86 ? -16.005 -9.618 16.492 1.00 81.88 86 THR A C 1
ATOM 712 O O . THR A 1 86 ? -16.430 -8.961 15.548 1.00 81.88 86 THR A O 1
ATOM 715 N N . LEU A 1 87 ? -14.872 -9.310 17.130 1.00 80.94 87 LEU A N 1
ATOM 716 C CA . LEU A 1 87 ? -14.008 -8.197 16.747 1.00 80.94 87 LEU A CA 1
ATOM 717 C C . LEU A 1 87 ? -13.523 -8.353 15.299 1.00 80.94 87 LEU A C 1
ATOM 719 O O . LEU A 1 87 ? -13.621 -7.418 14.513 1.00 80.94 87 LEU A O 1
ATOM 723 N N . PHE A 1 88 ? -13.082 -9.552 14.910 1.00 81.81 88 PHE A N 1
ATOM 724 C CA . PHE A 1 88 ? -12.680 -9.834 13.534 1.00 81.81 88 PHE A CA 1
ATOM 725 C C . PHE A 1 88 ? -13.825 -9.601 12.541 1.00 81.81 88 PHE A C 1
ATOM 727 O O . PHE A 1 88 ? -13.631 -8.914 11.542 1.00 81.81 88 PHE A O 1
ATOM 734 N N . LYS A 1 89 ? -15.036 -10.097 12.835 1.00 84.62 89 LYS A N 1
ATOM 735 C CA . LYS A 1 89 ? -16.220 -9.884 11.982 1.00 84.62 89 LYS A CA 1
ATOM 736 C C . LYS A 1 89 ? -16.584 -8.406 11.808 1.00 84.62 89 LYS A C 1
ATOM 738 O O . LYS A 1 89 ? -17.074 -8.040 10.747 1.00 84.62 89 LYS A O 1
ATOM 743 N N . ILE A 1 90 ? -16.337 -7.573 12.819 1.00 83.88 90 ILE A N 1
ATOM 744 C CA . ILE A 1 90 ? -16.584 -6.124 12.760 1.00 83.88 90 ILE A CA 1
ATOM 745 C C . ILE A 1 90 ? -15.490 -5.411 11.951 1.00 83.88 90 ILE A C 1
ATOM 747 O O . ILE A 1 90 ? -15.791 -4.574 11.105 1.00 83.88 90 ILE A O 1
ATOM 751 N N . LEU A 1 91 ? -14.218 -5.745 12.185 1.00 85.00 91 LEU A N 1
ATOM 752 C CA . LEU A 1 91 ? -13.081 -5.034 11.589 1.00 85.00 91 LEU A CA 1
ATOM 753 C C . LEU A 1 91 ? -12.771 -5.473 10.150 1.00 85.00 91 LEU A C 1
ATOM 755 O O . LEU A 1 91 ? -12.291 -4.670 9.349 1.00 85.00 91 LEU A O 1
ATOM 759 N N . PHE A 1 92 ? -13.022 -6.735 9.801 1.00 85.81 92 PHE A N 1
ATOM 760 C CA . PHE A 1 92 ? -12.668 -7.284 8.491 1.00 85.81 92 PHE A CA 1
ATOM 761 C C . PHE A 1 92 ? -13.356 -6.555 7.317 1.00 85.81 92 PHE A C 1
ATOM 763 O O . PHE A 1 92 ? -12.644 -6.147 6.399 1.00 85.81 92 PHE A O 1
ATOM 770 N N . PRO A 1 93 ? -14.676 -6.265 7.341 1.00 87.00 93 PRO A N 1
ATOM 771 C CA . PRO A 1 93 ? -15.346 -5.513 6.269 1.00 87.00 93 PRO A CA 1
ATOM 772 C C . PRO A 1 93 ? -14.862 -4.062 6.101 1.00 87.00 93 PRO A C 1
ATOM 774 O O . PRO A 1 93 ? -15.085 -3.440 5.056 1.00 87.00 93 PRO A O 1
ATOM 777 N N . LEU A 1 94 ? -14.221 -3.496 7.129 1.00 86.62 94 LEU A N 1
ATOM 778 C CA . LEU A 1 94 ? -13.608 -2.168 7.065 1.00 86.62 94 LEU A CA 1
ATOM 779 C C . LEU A 1 94 ? -12.254 -2.225 6.359 1.00 86.62 94 LEU A C 1
ATOM 781 O O . LEU A 1 94 ? -11.929 -1.327 5.597 1.00 86.62 94 LEU A O 1
ATOM 785 N N . ARG A 1 95 ? -11.492 -3.304 6.558 1.00 89.62 95 ARG A N 1
ATOM 786 C CA . ARG A 1 95 ? -10.132 -3.478 6.023 1.00 89.62 95 ARG A CA 1
ATOM 787 C C . ARG A 1 95 ? -10.093 -4.100 4.630 1.00 89.62 95 ARG A C 1
ATOM 789 O O . ARG A 1 95 ? -9.259 -3.712 3.817 1.00 89.62 95 ARG A O 1
ATOM 796 N N . TRP A 1 96 ? -10.988 -5.047 4.348 1.00 89.88 96 TRP A N 1
ATOM 797 C CA . TRP A 1 96 ? -10.954 -5.862 3.131 1.00 89.88 96 TRP A CA 1
ATOM 798 C C . TRP A 1 96 ? -10.944 -5.060 1.820 1.00 89.88 96 TRP A C 1
ATOM 800 O O . TRP A 1 96 ? -10.126 -5.380 0.963 1.00 89.88 96 TRP A O 1
ATOM 810 N N . PRO A 1 97 ? -11.755 -3.996 1.640 1.00 92.31 97 PRO A N 1
ATOM 811 C CA . PRO A 1 97 ? -11.720 -3.214 0.402 1.00 92.31 97 PRO A CA 1
ATOM 812 C C . PRO A 1 97 ? -10.351 -2.571 0.137 1.00 92.31 97 PRO A C 1
ATOM 814 O O . PRO A 1 97 ? -9.913 -2.496 -1.009 1.00 92.31 97 PRO A O 1
ATOM 817 N N . TYR A 1 98 ? -9.662 -2.148 1.201 1.00 94.38 98 TYR A N 1
ATOM 818 C CA . TYR A 1 98 ? -8.336 -1.544 1.109 1.00 94.38 98 TYR A CA 1
ATOM 819 C C . TYR A 1 98 ? -7.259 -2.585 0.800 1.00 94.38 98 TYR A C 1
ATOM 821 O O . TYR A 1 98 ? -6.422 -2.353 -0.068 1.00 94.38 98 TYR A O 1
ATOM 829 N N . LEU A 1 99 ? -7.338 -3.759 1.437 1.00 93.88 99 LEU A N 1
ATOM 830 C CA . LEU A 1 99 ? -6.461 -4.890 1.132 1.00 93.88 99 LEU A CA 1
ATOM 831 C C . LEU A 1 99 ? -6.654 -5.382 -0.308 1.00 93.88 99 LEU A C 1
ATOM 833 O O . LEU A 1 99 ? -5.680 -5.647 -1.001 1.00 93.88 99 LEU A O 1
ATOM 837 N N . ALA A 1 100 ? -7.895 -5.476 -0.785 1.00 93.19 100 ALA A N 1
ATOM 838 C CA . ALA A 1 100 ? -8.179 -5.889 -2.154 1.00 93.19 100 ALA A CA 1
ATOM 839 C C . ALA A 1 100 ? -7.562 -4.914 -3.169 1.00 93.19 100 ALA A C 1
ATOM 841 O O . ALA A 1 100 ? -6.871 -5.351 -4.085 1.00 93.19 100 ALA A O 1
ATOM 842 N N . GLY A 1 101 ? -7.738 -3.599 -2.981 1.00 93.38 101 GLY A N 1
ATOM 843 C CA . GLY A 1 101 ? -7.097 -2.600 -3.842 1.00 93.38 101 GLY A CA 1
ATOM 844 C C . GLY A 1 101 ? -5.568 -2.655 -3.777 1.00 93.38 101 GLY A C 1
ATOM 845 O O . GLY A 1 101 ? -4.911 -2.593 -4.815 1.00 93.38 101 GLY A O 1
ATOM 846 N N . TYR A 1 102 ? -5.012 -2.864 -2.579 1.00 93.31 102 TYR A N 1
ATOM 847 C CA . TYR A 1 102 ? -3.582 -3.100 -2.376 1.00 93.31 102 TYR A CA 1
ATOM 848 C C . TYR A 1 102 ? -3.065 -4.272 -3.220 1.00 93.31 102 TYR A C 1
ATOM 850 O O . TYR A 1 102 ? -2.139 -4.116 -4.014 1.00 93.31 102 TYR A O 1
ATOM 858 N N . LEU A 1 103 ? -3.715 -5.432 -3.115 1.00 93.69 103 LEU A N 1
ATOM 859 C CA . LEU A 1 103 ? -3.359 -6.627 -3.880 1.00 93.69 103 LEU A CA 1
ATOM 860 C C . LEU A 1 103 ? -3.460 -6.399 -5.389 1.00 93.69 103 LEU A C 1
ATOM 862 O O . LEU A 1 103 ? -2.575 -6.819 -6.133 1.00 93.69 103 LEU A O 1
ATOM 866 N N . ILE A 1 104 ? -4.512 -5.720 -5.850 1.00 93.00 104 ILE A N 1
ATOM 867 C CA . ILE A 1 104 ? -4.690 -5.429 -7.273 1.00 93.00 104 ILE A CA 1
ATOM 868 C C . ILE A 1 104 ? -3.508 -4.594 -7.781 1.00 93.00 104 ILE A C 1
ATOM 870 O O . ILE A 1 104 ? -2.847 -5.013 -8.721 1.00 93.00 104 ILE A O 1
ATOM 874 N N . VAL A 1 105 ? -3.163 -3.472 -7.143 1.00 92.06 105 VAL A N 1
ATOM 875 C CA . VAL A 1 105 ? -2.053 -2.617 -7.612 1.00 92.06 105 VAL A CA 1
ATOM 876 C C . VAL A 1 105 ? -0.724 -3.373 -7.671 1.00 92.06 105 VAL A C 1
ATOM 878 O O . VAL A 1 105 ? -0.001 -3.266 -8.662 1.00 92.06 105 VAL A O 1
ATOM 881 N N . HIS A 1 106 ? -0.416 -4.186 -6.658 1.00 89.69 106 HIS A N 1
ATOM 882 C CA . HIS A 1 106 ? 0.862 -4.904 -6.600 1.00 89.69 106 HIS A CA 1
ATOM 883 C C . HIS A 1 106 ? 0.938 -6.122 -7.521 1.00 89.69 106 HIS A C 1
ATOM 885 O O . HIS A 1 106 ? 2.016 -6.445 -8.017 1.00 89.69 106 HIS A O 1
ATOM 891 N N . THR A 1 107 ? -0.188 -6.769 -7.825 1.00 87.94 107 THR A N 1
ATOM 892 C CA . THR A 1 107 ? -0.209 -7.893 -8.779 1.00 87.94 107 THR A CA 1
ATOM 893 C C . THR A 1 107 ? 0.067 -7.455 -10.217 1.00 87.94 107 THR A C 1
ATOM 895 O O . THR A 1 107 ? 0.670 -8.219 -10.968 1.00 87.94 107 THR A O 1
ATOM 898 N N . PHE A 1 108 ? -0.257 -6.212 -10.596 1.00 79.94 108 PHE A N 1
ATOM 899 C CA . PHE A 1 108 ? 0.060 -5.667 -11.928 1.00 79.94 108 PHE A CA 1
ATOM 900 C C . PHE A 1 108 ? 1.567 -5.568 -12.225 1.00 79.94 108 PHE A C 1
ATOM 902 O O . PHE A 1 108 ? 1.963 -5.524 -13.396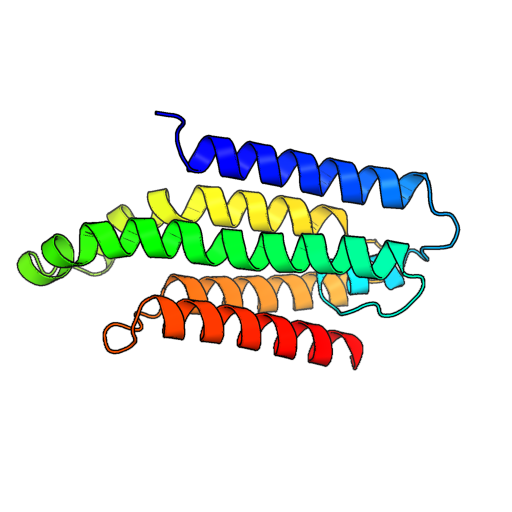 1.00 79.94 108 PHE A O 1
ATOM 909 N N . ALA A 1 109 ? 2.403 -5.561 -11.187 1.00 70.94 109 ALA A N 1
ATOM 910 C CA . ALA A 1 109 ? 3.855 -5.521 -11.316 1.00 70.94 109 ALA A CA 1
ATOM 911 C C . ALA A 1 109 ? 4.534 -6.890 -11.240 1.00 70.94 109 ALA A C 1
ATOM 913 O O . ALA A 1 109 ? 5.746 -6.975 -11.434 1.00 70.94 109 ALA A O 1
ATOM 914 N N . ILE A 1 110 ? 3.775 -7.962 -10.992 1.00 81.56 110 ILE A N 1
ATOM 915 C CA . ILE A 1 110 ? 4.316 -9.318 -11.016 1.00 81.56 110 ILE A CA 1
ATOM 916 C C . ILE A 1 110 ? 4.582 -9.717 -12.467 1.00 81.56 110 ILE A C 1
ATOM 918 O O . ILE A 1 110 ? 3.738 -9.575 -13.359 1.00 81.56 110 ILE A O 1
ATOM 922 N N . THR A 1 111 ? 5.781 -10.235 -12.702 1.00 74.88 111 THR A N 1
ATOM 923 C CA . THR A 1 111 ? 6.237 -10.713 -14.004 1.00 74.88 111 THR A CA 1
ATOM 924 C C . THR A 1 111 ? 6.773 -12.136 -13.879 1.00 74.88 111 THR A C 1
ATOM 926 O O . THR A 1 111 ? 7.240 -12.548 -12.816 1.00 74.88 111 THR A O 1
ATOM 929 N N . ASN A 1 112 ? 6.711 -12.908 -14.969 1.00 75.06 112 ASN A N 1
ATOM 930 C CA . ASN A 1 112 ? 7.151 -14.308 -14.960 1.00 75.06 112 ASN A CA 1
ATOM 931 C C . ASN A 1 112 ? 8.658 -14.456 -14.702 1.00 75.06 112 ASN A C 1
ATOM 933 O O . ASN A 1 112 ? 9.073 -15.477 -14.164 1.00 75.06 112 ASN A O 1
ATOM 937 N N . SER A 1 113 ? 9.464 -13.446 -15.049 1.00 73.81 113 SER A N 1
ATOM 938 C CA . SER A 1 113 ? 10.920 -13.477 -14.874 1.00 73.81 113 SER A CA 1
ATOM 939 C C . SER A 1 113 ? 11.338 -13.534 -13.403 1.00 73.81 113 SER A C 1
ATOM 941 O O . SER A 1 113 ? 12.308 -14.207 -13.085 1.00 73.81 113 SER A O 1
ATOM 943 N N . ASN A 1 114 ? 10.572 -12.903 -12.504 1.00 73.81 114 ASN A N 1
ATOM 944 C CA . ASN A 1 114 ? 10.873 -12.819 -11.070 1.00 73.81 114 ASN A CA 1
ATOM 945 C C . ASN A 1 114 ? 9.701 -13.310 -10.208 1.00 73.81 114 ASN A C 1
ATOM 947 O O . ASN A 1 114 ? 9.460 -12.773 -9.127 1.00 73.81 114 ASN A O 1
ATOM 951 N N . LEU A 1 115 ? 8.944 -14.308 -10.674 1.00 82.44 115 LEU A N 1
ATOM 952 C CA . LEU A 1 115 ? 7.683 -14.714 -10.043 1.00 82.44 115 LEU A CA 1
ATOM 953 C C . LEU A 1 115 ? 7.858 -15.114 -8.571 1.00 82.44 115 LEU A C 1
ATOM 955 O O . LEU A 1 115 ? 7.136 -14.610 -7.714 1.00 82.44 115 LEU A O 1
ATOM 959 N N . GLY A 1 116 ? 8.834 -15.977 -8.267 1.00 84.12 116 GLY A N 1
ATOM 960 C CA . GLY A 1 116 ? 9.079 -16.451 -6.901 1.00 84.12 116 GLY A CA 1
ATOM 961 C C . GLY A 1 116 ? 9.410 -15.308 -5.940 1.00 84.12 116 GLY A C 1
ATOM 962 O O . GLY A 1 116 ? 8.749 -15.156 -4.917 1.00 84.12 116 GLY A O 1
ATOM 963 N N . LEU A 1 117 ? 10.367 -14.457 -6.319 1.00 81.94 117 LEU A N 1
ATOM 964 C CA . LEU A 1 117 ? 10.781 -13.292 -5.534 1.00 81.94 117 LEU A CA 1
ATOM 965 C C . LEU A 1 117 ? 9.659 -12.244 -5.420 1.00 81.94 117 LEU A C 1
ATOM 967 O O . LEU A 1 117 ? 9.448 -11.667 -4.358 1.00 81.94 117 LEU A O 1
ATOM 971 N N . SER A 1 118 ? 8.861 -12.046 -6.470 1.00 83.12 118 SER A N 1
ATOM 972 C CA . SER A 1 118 ? 7.702 -11.145 -6.442 1.00 83.12 118 SER A CA 1
ATOM 973 C C . SER A 1 118 ? 6.614 -11.637 -5.490 1.00 83.12 118 SER A C 1
ATOM 975 O O . SER A 1 118 ? 6.052 -10.842 -4.740 1.00 83.12 118 SER A O 1
ATOM 977 N N . LEU A 1 119 ? 6.336 -12.943 -5.481 1.00 88.25 119 LEU A N 1
ATOM 978 C CA . LEU A 1 119 ? 5.333 -13.543 -4.601 1.00 88.25 119 LEU A CA 1
ATOM 979 C C . LEU A 1 119 ? 5.779 -13.544 -3.137 1.00 88.25 119 LEU A C 1
ATOM 981 O O . LEU A 1 119 ? 4.972 -13.219 -2.266 1.00 88.25 119 LEU A O 1
ATOM 985 N N . THR A 1 120 ? 7.045 -13.862 -2.848 1.00 88.06 120 THR A N 1
ATOM 986 C CA . THR A 1 120 ? 7.571 -13.801 -1.473 1.00 88.06 120 THR A CA 1
ATOM 987 C C . THR A 1 120 ? 7.573 -12.370 -0.946 1.00 88.06 120 THR A C 1
ATOM 989 O O . THR A 1 120 ? 7.162 -12.132 0.190 1.00 88.06 120 THR A O 1
ATOM 992 N N . THR A 1 121 ? 7.941 -11.403 -1.788 1.00 87.25 121 THR A N 1
ATOM 993 C CA . THR A 1 121 ? 7.902 -9.977 -1.440 1.00 87.25 121 THR A CA 1
ATOM 994 C C . THR A 1 121 ? 6.474 -9.498 -1.208 1.00 87.25 121 THR A C 1
ATOM 996 O O . THR A 1 121 ? 6.211 -8.828 -0.212 1.00 87.25 121 THR A O 1
ATOM 999 N N . LEU A 1 122 ? 5.527 -9.891 -2.066 1.00 90.12 122 LEU A N 1
ATOM 1000 C CA . LEU A 1 122 ? 4.113 -9.570 -1.887 1.00 90.12 122 LEU A CA 1
ATOM 1001 C C . LEU A 1 122 ? 3.566 -10.165 -0.582 1.00 90.12 122 LEU A C 1
ATOM 1003 O O . LEU A 1 122 ? 2.860 -9.477 0.150 1.00 90.12 122 LEU A O 1
ATOM 1007 N N . ALA A 1 123 ? 3.913 -11.410 -0.251 1.00 91.38 123 ALA A N 1
ATOM 1008 C CA . ALA A 1 123 ? 3.503 -12.033 1.005 1.00 91.38 123 ALA A CA 1
ATOM 1009 C C . ALA A 1 123 ? 4.039 -11.266 2.225 1.00 91.38 123 ALA A C 1
ATOM 1011 O O . ALA A 1 123 ? 3.281 -10.970 3.151 1.00 91.38 123 ALA A O 1
ATOM 1012 N N . LEU A 1 124 ? 5.319 -10.880 2.204 1.00 90.31 124 LEU A N 1
ATOM 1013 C CA . LEU A 1 124 ? 5.930 -10.064 3.254 1.00 90.31 124 LEU A CA 1
ATOM 1014 C C . LEU A 1 124 ? 5.249 -8.692 3.370 1.00 90.31 124 LEU A C 1
ATOM 1016 O O . LEU A 1 124 ? 4.921 -8.246 4.468 1.00 90.31 124 LEU A O 1
ATOM 1020 N N . MET A 1 125 ? 4.961 -8.057 2.239 1.00 90.00 125 MET A N 1
ATOM 1021 C CA . MET A 1 125 ? 4.236 -6.792 2.165 1.00 90.00 125 MET A CA 1
ATOM 1022 C C . MET A 1 125 ? 2.813 -6.890 2.731 1.00 90.00 125 MET A C 1
ATOM 1024 O O . MET A 1 125 ? 2.399 -6.018 3.490 1.00 90.00 125 MET A O 1
ATOM 1028 N N . ILE A 1 126 ? 2.081 -7.976 2.455 1.00 92.38 126 ILE A N 1
ATOM 1029 C CA . ILE A 1 126 ? 0.755 -8.236 3.040 1.00 92.38 126 ILE A CA 1
ATOM 1030 C C . ILE A 1 126 ? 0.851 -8.418 4.558 1.00 92.38 126 ILE A C 1
ATOM 1032 O O . ILE A 1 126 ? 0.002 -7.903 5.291 1.00 92.38 126 ILE A O 1
ATOM 1036 N N . LEU A 1 127 ? 1.869 -9.131 5.049 1.00 91.44 127 LEU A N 1
ATOM 1037 C CA . LEU A 1 127 ? 2.096 -9.292 6.487 1.00 91.44 127 LEU A CA 1
ATOM 1038 C C . LEU A 1 127 ? 2.355 -7.938 7.149 1.00 91.44 127 LEU A C 1
ATOM 1040 O O . LEU A 1 127 ? 1.715 -7.614 8.148 1.00 91.44 127 LEU A O 1
ATOM 1044 N N . ILE A 1 128 ? 3.222 -7.114 6.558 1.00 90.94 128 ILE A N 1
ATOM 1045 C CA . ILE A 1 128 ? 3.526 -5.769 7.056 1.00 90.94 128 ILE A CA 1
ATOM 1046 C C . ILE A 1 128 ? 2.280 -4.884 7.014 1.00 90.94 128 ILE A C 1
ATOM 1048 O O . ILE A 1 128 ? 1.956 -4.248 8.014 1.00 90.94 128 ILE A O 1
ATOM 1052 N N . TRP A 1 129 ? 1.535 -4.890 5.910 1.00 93.62 129 TRP A N 1
ATOM 1053 C CA . TRP A 1 129 ? 0.267 -4.176 5.781 1.00 93.62 129 TRP A CA 1
ATOM 1054 C C . TRP A 1 129 ? -0.722 -4.599 6.873 1.00 93.62 129 TRP A C 1
ATOM 1056 O O . TRP A 1 129 ? -1.343 -3.761 7.529 1.00 93.62 129 TRP A O 1
ATOM 1066 N N . THR A 1 130 ? -0.832 -5.903 7.132 1.00 90.56 130 THR A N 1
ATOM 1067 C CA . THR A 1 130 ? -1.712 -6.449 8.170 1.00 90.56 130 THR A CA 1
ATOM 1068 C C . THR A 1 130 ? -1.270 -5.977 9.549 1.00 90.56 130 THR A C 1
ATOM 1070 O O . THR A 1 130 ? -2.092 -5.465 10.305 1.00 90.56 130 THR A O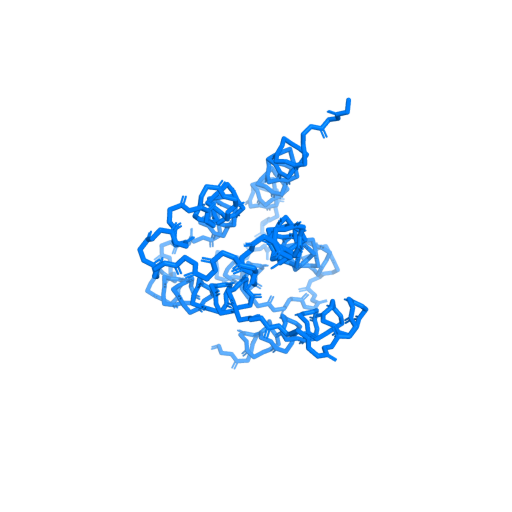 1
ATOM 1073 N N . CYS A 1 131 ? 0.021 -6.056 9.876 1.00 89.25 131 CYS A N 1
ATOM 1074 C CA . CYS A 1 131 ? 0.568 -5.536 11.129 1.00 89.25 131 CYS A CA 1
ATOM 1075 C C . CYS A 1 131 ? 0.287 -4.033 11.280 1.00 89.25 131 CYS A C 1
ATOM 1077 O O . CYS A 1 131 ? -0.276 -3.606 12.285 1.00 89.25 131 CYS A O 1
ATOM 1079 N N . LEU A 1 132 ? 0.584 -3.231 10.258 1.00 89.50 132 LEU A N 1
ATOM 1080 C CA . LEU A 1 132 ? 0.399 -1.780 10.292 1.00 89.50 132 LEU A CA 1
ATOM 1081 C C . LEU A 1 132 ? -1.073 -1.358 10.338 1.00 89.50 132 LEU A C 1
ATOM 1083 O O . LEU A 1 132 ? -1.365 -0.289 10.860 1.00 89.50 132 LEU A O 1
ATOM 1087 N N . THR A 1 133 ? -2.017 -2.162 9.853 1.00 88.06 133 THR A N 1
ATOM 1088 C CA . THR A 1 133 ? -3.461 -1.860 9.946 1.00 88.06 133 THR A CA 1
ATOM 1089 C C . THR A 1 133 ? -4.132 -2.427 11.196 1.00 88.06 133 THR A C 1
ATOM 1091 O O . THR A 1 133 ? -5.219 -1.973 11.574 1.00 88.06 133 THR A O 1
ATOM 1094 N N . THR A 1 134 ? -3.521 -3.424 11.841 1.00 81.12 134 THR A N 1
ATOM 1095 C CA . THR A 1 134 ? -4.099 -4.125 12.996 1.00 81.12 134 THR A CA 1
ATOM 1096 C C . THR A 1 134 ? -3.515 -3.691 14.325 1.00 81.12 134 THR A C 1
ATOM 1098 O O . THR A 1 134 ? -4.282 -3.585 15.281 1.00 81.12 134 THR A O 1
ATOM 1101 N N . ILE A 1 135 ? -2.205 -3.432 14.393 1.00 78.44 135 ILE A N 1
ATOM 1102 C CA . ILE A 1 135 ? -1.524 -3.089 15.638 1.00 78.44 135 ILE A CA 1
ATOM 1103 C C . ILE A 1 135 ? -2.011 -1.714 16.086 1.00 78.44 135 ILE A C 1
ATOM 1105 O O . ILE A 1 135 ? -1.812 -0.711 15.383 1.00 78.44 135 ILE A O 1
ATOM 1109 N N . PRO A 1 136 ? -2.658 -1.635 17.251 1.00 65.50 136 PRO A N 1
ATOM 1110 C CA . PRO A 1 136 ? -3.134 -0.366 17.726 1.00 65.50 136 PRO A CA 1
ATOM 1111 C C . PRO A 1 136 ? -1.995 0.430 18.361 1.00 65.50 136 PRO A C 1
ATOM 1113 O O . PRO A 1 136 ? -1.339 -0.021 19.295 1.00 65.50 136 PRO A O 1
ATOM 1116 N N . PHE A 1 137 ? -1.802 1.660 17.896 1.00 65.38 137 PHE A N 1
ATOM 1117 C CA . PHE A 1 137 ? -0.825 2.589 18.467 1.00 65.38 137 PHE A CA 1
ATOM 1118 C C . PHE A 1 137 ? -1.547 3.596 19.366 1.00 65.38 137 PHE A C 1
ATOM 1120 O O . PHE A 1 137 ? -1.440 4.804 19.184 1.00 65.38 137 PHE A O 1
ATOM 1127 N N . TYR A 1 138 ? -2.334 3.096 20.325 1.00 60.81 138 TYR A N 1
ATOM 1128 C CA . TYR A 1 138 ? -3.288 3.903 21.100 1.00 60.81 138 TYR A CA 1
ATOM 1129 C C . TYR A 1 138 ? -2.663 5.049 21.905 1.00 60.81 138 TYR A C 1
ATOM 1131 O O . TYR A 1 138 ? -3.378 5.982 22.264 1.00 60.81 138 TYR A O 1
ATOM 1139 N N . HIS A 1 139 ? -1.362 4.975 22.185 1.00 65.62 139 HIS A N 1
ATOM 1140 C CA . HIS A 1 139 ? -0.621 5.987 22.938 1.00 65.62 139 HIS A CA 1
ATOM 1141 C C . HIS A 1 139 ? 0.010 7.068 22.057 1.00 65.62 139 HIS A C 1
ATOM 1143 O O . HIS A 1 139 ? 0.524 8.055 22.572 1.00 65.62 139 HIS A O 1
ATOM 1149 N N . TRP A 1 140 ? 0.014 6.884 20.737 1.00 73.38 140 TRP A N 1
ATOM 1150 C CA . TRP A 1 140 ? 0.664 7.803 19.810 1.00 73.38 140 TRP A CA 1
ATOM 1151 C C . TRP A 1 140 ? -0.375 8.742 19.207 1.00 73.38 140 TRP A C 1
ATOM 1153 O O . TRP A 1 140 ? -1.482 8.317 18.868 1.00 73.38 140 TRP A O 1
ATOM 1163 N N . SER A 1 141 ? -0.018 10.017 19.032 1.00 81.12 141 SER A N 1
ATOM 1164 C CA . SER A 1 141 ? -0.876 10.961 18.312 1.00 81.12 141 SER A CA 1
ATOM 1165 C C . SER A 1 141 ? -1.092 10.493 16.869 1.00 81.12 141 SER A C 1
ATOM 1167 O O . SER A 1 141 ? -0.225 9.837 16.288 1.00 81.12 141 SER A O 1
ATOM 1169 N N . LEU A 1 142 ? -2.226 10.857 16.261 1.00 78.69 142 LEU A N 1
ATOM 1170 C CA . LEU A 1 142 ? -2.519 10.523 14.857 1.00 78.69 142 LEU A CA 1
ATOM 1171 C C . LEU A 1 142 ? -1.385 10.956 13.911 1.00 78.69 142 LEU A C 1
ATOM 1173 O O . LEU A 1 142 ? -1.044 10.234 12.977 1.00 78.69 142 LEU A O 1
ATOM 1177 N N . ILE A 1 143 ? -0.753 12.100 14.198 1.00 83.94 143 ILE A N 1
ATOM 1178 C CA . ILE A 1 143 ? 0.397 12.619 13.448 1.00 83.94 143 ILE A CA 1
ATOM 1179 C C . ILE A 1 143 ? 1.605 11.683 13.584 1.00 83.94 143 ILE A C 1
ATOM 1181 O O . ILE A 1 143 ? 2.205 11.317 12.577 1.00 83.94 143 ILE A O 1
ATOM 1185 N N . MET A 1 144 ? 1.938 11.248 14.803 1.00 85.44 144 MET A N 1
ATOM 1186 C CA . MET A 1 144 ? 3.065 10.336 15.041 1.00 85.44 144 MET A CA 1
ATOM 1187 C C . MET A 1 144 ? 2.836 8.959 14.415 1.00 85.44 144 MET A C 1
ATOM 1189 O O . MET A 1 144 ? 3.756 8.389 13.836 1.00 85.44 144 MET A O 1
ATOM 1193 N N . GLN A 1 145 ? 1.609 8.434 14.479 1.00 83.31 145 GLN A N 1
ATOM 1194 C CA . GLN A 1 145 ? 1.259 7.175 13.815 1.00 83.31 145 GLN A CA 1
ATOM 1195 C C . GLN A 1 145 ? 1.418 7.285 12.296 1.00 83.31 145 GLN A C 1
ATOM 1197 O O . GLN A 1 145 ? 2.019 6.422 11.664 1.00 83.31 145 GLN A O 1
ATOM 1202 N N . SER A 1 146 ? 0.907 8.375 11.724 1.00 86.56 146 SER A N 1
ATOM 1203 C CA . SER A 1 146 ? 1.006 8.680 10.301 1.00 86.56 146 SER A CA 1
ATOM 1204 C C . SER A 1 146 ? 2.465 8.772 9.834 1.00 86.56 146 SER A C 1
ATOM 1206 O O . SER A 1 146 ? 2.857 8.077 8.895 1.00 86.56 146 SER A O 1
ATOM 1208 N N . LEU A 1 147 ? 3.297 9.551 10.534 1.00 89.00 147 LEU A N 1
ATOM 1209 C CA . LEU A 1 147 ? 4.728 9.666 10.240 1.00 89.00 147 LEU A CA 1
ATOM 1210 C C . LEU A 1 147 ? 5.457 8.327 10.404 1.00 89.00 147 LEU A C 1
ATOM 1212 O O . LEU A 1 147 ? 6.268 7.967 9.555 1.00 89.00 147 LEU A O 1
ATOM 1216 N N . GLY A 1 148 ? 5.140 7.562 11.452 1.00 88.56 148 GLY A N 1
ATOM 1217 C CA . GLY A 1 148 ? 5.727 6.245 11.699 1.00 88.56 148 GLY A CA 1
ATOM 1218 C C . GLY A 1 148 ? 5.429 5.240 10.585 1.00 88.56 148 GLY A C 1
ATOM 1219 O O . GLY A 1 148 ? 6.334 4.530 10.143 1.00 88.56 148 GLY A O 1
ATOM 1220 N N . ILE A 1 149 ? 4.190 5.213 10.078 1.00 90.44 149 ILE A N 1
ATOM 1221 C CA . ILE A 1 149 ? 3.796 4.376 8.932 1.00 90.44 149 ILE A CA 1
ATOM 1222 C C . ILE A 1 149 ? 4.553 4.811 7.676 1.00 90.44 149 ILE A C 1
ATOM 1224 O O . ILE A 1 149 ? 5.118 3.966 6.985 1.00 90.44 149 ILE A O 1
ATOM 1228 N N . PHE A 1 150 ? 4.606 6.116 7.397 1.00 91.00 150 PHE A N 1
ATOM 1229 C CA . PHE A 1 150 ? 5.319 6.643 6.233 1.00 91.00 150 PHE A CA 1
ATOM 1230 C C . PHE A 1 150 ? 6.809 6.274 6.255 1.00 91.00 150 PHE A C 1
ATOM 1232 O O . PHE A 1 150 ? 7.329 5.748 5.273 1.00 91.00 150 PHE A O 1
ATOM 1239 N N . LEU A 1 151 ? 7.482 6.484 7.391 1.00 91.50 151 LEU A N 1
ATOM 1240 C CA . LEU A 1 151 ? 8.893 6.135 7.571 1.00 91.50 151 LEU A CA 1
ATOM 1241 C C . LEU A 1 151 ? 9.129 4.628 7.457 1.00 91.50 151 LEU A C 1
ATOM 1243 O O . LEU A 1 151 ? 10.091 4.210 6.819 1.00 91.50 151 LEU A O 1
ATOM 1247 N N . SER A 1 152 ? 8.237 3.810 8.020 1.00 90.56 152 SER A N 1
ATOM 1248 C CA . SER A 1 152 ? 8.334 2.348 7.930 1.00 90.56 152 SER A CA 1
ATOM 1249 C C . SER A 1 152 ? 8.236 1.865 6.482 1.00 90.56 152 SER A C 1
ATOM 1251 O O . SER A 1 152 ? 9.037 1.035 6.060 1.00 90.56 152 SER A O 1
ATOM 1253 N N . LEU A 1 153 ? 7.304 2.419 5.698 1.00 90.38 153 LEU A N 1
ATOM 1254 C CA . LEU A 1 153 ? 7.183 2.121 4.268 1.00 90.38 153 LEU A CA 1
ATOM 1255 C C . LEU A 1 153 ? 8.403 2.595 3.473 1.00 90.38 153 LEU A C 1
ATOM 1257 O O . LEU A 1 153 ? 8.856 1.888 2.576 1.00 90.38 153 LEU A O 1
ATOM 1261 N N . LEU A 1 154 ? 8.951 3.767 3.806 1.00 89.56 154 LEU A N 1
ATOM 1262 C CA . LEU A 1 154 ? 10.145 4.294 3.148 1.00 89.56 154 LEU A CA 1
ATOM 1263 C C . LEU A 1 154 ? 11.350 3.376 3.379 1.00 89.56 154 LEU A C 1
ATOM 1265 O O . LEU A 1 154 ? 12.011 2.976 2.424 1.00 89.56 154 LEU A O 1
ATOM 1269 N N . ILE A 1 155 ? 11.601 3.007 4.639 1.00 89.56 155 ILE A N 1
ATOM 1270 C CA . ILE A 1 155 ? 12.682 2.091 5.018 1.00 89.56 155 ILE A CA 1
ATOM 1271 C C . ILE A 1 155 ? 12.501 0.750 4.307 1.00 89.56 155 ILE A C 1
ATOM 1273 O O . ILE A 1 155 ? 13.451 0.236 3.724 1.00 89.56 155 ILE A O 1
ATOM 1277 N N . LEU A 1 156 ? 11.280 0.212 4.296 1.00 88.69 156 LEU A N 1
ATOM 1278 C CA . LEU A 1 156 ? 10.974 -1.054 3.641 1.00 88.69 156 LEU A CA 1
ATOM 1279 C C . LEU A 1 156 ? 11.287 -1.021 2.136 1.00 88.69 156 LEU A C 1
ATOM 1281 O O . LEU A 1 156 ? 11.932 -1.934 1.626 1.00 88.69 156 LEU A O 1
ATOM 1285 N N . ARG A 1 157 ? 10.899 0.052 1.437 1.00 86.00 157 ARG A N 1
ATOM 1286 C CA . ARG A 1 157 ? 11.198 0.228 0.006 1.00 86.00 157 ARG A CA 1
ATOM 1287 C C . ARG A 1 157 ? 12.691 0.374 -0.276 1.00 86.00 157 ARG A C 1
ATOM 1289 O O . ARG A 1 157 ? 13.167 -0.138 -1.286 1.00 86.00 157 ARG A O 1
ATOM 1296 N N . ILE A 1 158 ? 13.433 1.045 0.606 1.00 86.12 158 ILE A N 1
ATOM 1297 C CA . ILE A 1 158 ? 14.895 1.154 0.500 1.00 86.12 158 ILE A CA 1
ATOM 1298 C C . ILE A 1 158 ? 15.555 -0.212 0.730 1.00 86.12 158 ILE A C 1
ATOM 1300 O O . ILE A 1 158 ? 16.476 -0.567 0.005 1.00 86.12 158 ILE A O 1
ATOM 1304 N N . ILE A 1 159 ? 15.072 -1.012 1.684 1.00 85.44 159 ILE A N 1
ATOM 1305 C CA . ILE A 1 159 ? 15.596 -2.366 1.924 1.00 85.44 159 ILE A CA 1
ATOM 1306 C C . ILE A 1 159 ? 15.380 -3.254 0.695 1.00 85.44 159 ILE A C 1
ATOM 1308 O O . ILE A 1 159 ? 16.312 -3.929 0.270 1.00 85.44 159 ILE A O 1
ATOM 1312 N N . PHE A 1 160 ? 14.190 -3.217 0.089 1.00 80.81 160 PHE A N 1
ATOM 1313 C CA . PHE A 1 160 ? 13.907 -3.981 -1.130 1.00 80.81 160 PHE A CA 1
ATOM 1314 C C . PHE A 1 160 ? 14.656 -3.482 -2.369 1.00 80.81 160 PHE A C 1
ATOM 1316 O O . PHE A 1 160 ? 14.800 -4.239 -3.316 1.00 80.81 160 PHE A O 1
ATOM 1323 N N . LEU A 1 161 ? 15.155 -2.243 -2.391 1.00 73.75 161 LEU A N 1
ATOM 1324 C CA . LEU A 1 161 ? 16.085 -1.804 -3.439 1.00 73.75 161 LEU A CA 1
ATOM 1325 C C . LEU A 1 161 ? 17.442 -2.520 -3.336 1.00 73.75 161 LEU A C 1
ATOM 1327 O O . LEU A 1 161 ? 18.095 -2.744 -4.351 1.00 73.75 161 LEU A O 1
ATOM 1331 N N . CYS A 1 162 ? 17.878 -2.836 -2.118 1.00 60.12 162 CYS A N 1
ATOM 1332 C CA . CYS A 1 162 ? 19.178 -3.450 -1.849 1.00 60.12 162 CYS A CA 1
ATOM 1333 C C . CYS A 1 162 ? 19.172 -4.988 -1.949 1.00 60.12 162 CYS A C 1
ATOM 1335 O O . CYS A 1 162 ? 20.231 -5.592 -1.773 1.00 60.12 162 CYS A O 1
ATOM 1337 N N . LEU A 1 163 ? 18.003 -5.598 -2.181 1.00 61.41 163 LEU A N 1
ATOM 1338 C CA . LEU A 1 163 ? 17.783 -7.035 -2.394 1.00 61.41 163 LEU A CA 1
ATOM 1339 C C . LEU A 1 163 ? 17.682 -7.344 -3.891 1.00 61.41 163 LEU A C 1
ATOM 1341 O O . LEU A 1 163 ? 18.242 -8.386 -4.291 1.00 61.41 163 LEU A O 1
#